Protein AF-A0A1B6HJ86-F1 (afdb_monomer_lite)

Structure (mmCIF, N/CA/C/O backbone):
data_AF-A0A1B6HJ86-F1
#
_entry.id   AF-A0A1B6HJ86-F1
#
loop_
_atom_site.group_PDB
_atom_site.id
_atom_site.type_symbol
_atom_site.label_atom_id
_atom_site.label_alt_id
_atom_site.label_comp_id
_atom_site.label_asym_id
_atom_site.label_entity_id
_atom_site.label_seq_id
_atom_site.pdbx_PDB_ins_code
_atom_site.Cartn_x
_atom_site.Cartn_y
_atom_site.Cartn_z
_atom_site.occupancy
_atom_site.B_iso_or_equiv
_atom_site.auth_seq_id
_atom_site.auth_comp_id
_atom_site.auth_asym_id
_atom_site.auth_atom_id
_at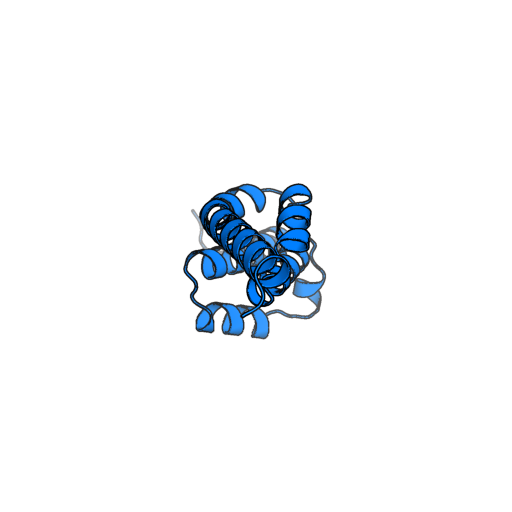om_site.pdbx_PDB_model_num
ATOM 1 N N . TYR A 1 1 ? -11.335 25.180 14.585 1.00 41.69 1 TYR A N 1
ATOM 2 C CA . TYR A 1 1 ? -12.237 24.018 14.462 1.00 41.69 1 TYR A CA 1
ATOM 3 C C . TYR A 1 1 ? -12.266 23.311 15.799 1.00 41.69 1 TYR A C 1
ATOM 5 O O . TYR A 1 1 ? -11.183 23.088 16.331 1.00 41.69 1 TYR A O 1
ATOM 13 N N . PRO A 1 2 ? -13.444 23.067 16.394 1.00 46.25 2 PRO A N 1
ATOM 14 C CA . PR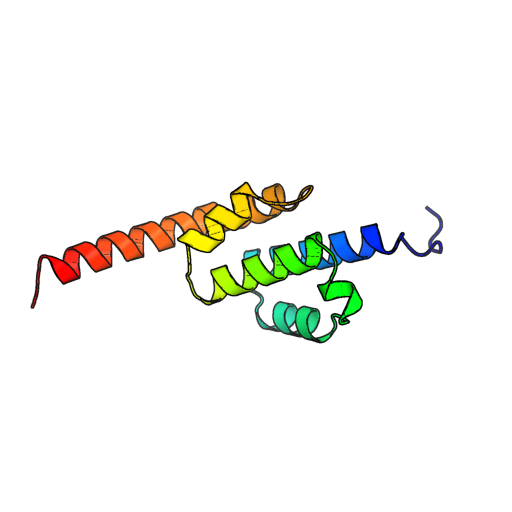O A 1 2 ? -13.514 22.534 17.743 1.00 46.25 2 PRO A CA 1
ATOM 15 C C . PRO A 1 2 ? -12.922 21.124 17.742 1.00 46.25 2 PRO A C 1
ATOM 17 O O . PRO A 1 2 ? -13.336 20.246 16.988 1.00 46.25 2 PRO A O 1
ATOM 20 N N . VAL A 1 3 ? -11.888 20.962 18.556 1.00 51.31 3 VAL A N 1
ATOM 21 C CA . VAL A 1 3 ? -11.242 19.698 18.888 1.00 51.31 3 VAL A CA 1
ATOM 22 C C . VAL A 1 3 ? -12.206 18.981 19.830 1.00 51.31 3 VAL A C 1
ATOM 24 O O . VAL A 1 3 ? -12.365 19.432 20.959 1.00 51.31 3 VAL A O 1
ATOM 27 N N . GLY A 1 4 ? -12.909 17.936 19.378 1.00 54.25 4 GLY A N 1
ATOM 28 C CA . GLY A 1 4 ? -13.733 17.151 20.310 1.00 54.25 4 GLY A CA 1
ATOM 29 C C . GLY A 1 4 ? -14.953 16.387 19.793 1.00 54.25 4 GLY A C 1
ATOM 30 O O . GLY A 1 4 ? -15.669 15.849 20.627 1.00 54.25 4 GLY A O 1
ATOM 31 N N . SER A 1 5 ? -15.222 16.285 18.489 1.00 54.31 5 SER A N 1
ATOM 32 C CA . SER A 1 5 ? -16.145 15.251 17.995 1.00 54.31 5 SER A CA 1
ATOM 33 C C . SER A 1 5 ? -15.335 14.064 17.488 1.00 54.31 5 SER A C 1
ATOM 35 O O . SER A 1 5 ? -14.468 14.218 16.627 1.00 54.31 5 SER A O 1
ATOM 37 N N . GLU A 1 6 ? -15.572 12.879 18.052 1.00 58.66 6 GLU A N 1
ATOM 38 C CA . GLU A 1 6 ? -15.029 11.630 17.523 1.00 58.66 6 GLU A CA 1
ATOM 39 C C . GLU A 1 6 ? -15.310 11.580 16.018 1.00 58.66 6 GLU A C 1
ATOM 41 O O . GLU A 1 6 ? -16.464 11.581 15.585 1.00 58.66 6 GLU A O 1
ATOM 46 N N . LEU A 1 7 ? -14.250 11.604 15.204 1.00 64.38 7 LEU A N 1
ATOM 47 C CA . LEU A 1 7 ? -14.396 11.432 13.765 1.00 64.38 7 LEU A CA 1
ATOM 48 C C . LEU A 1 7 ? -15.169 10.128 13.528 1.00 64.38 7 LEU A C 1
ATOM 50 O O . LEU A 1 7 ? -14.826 9.123 14.163 1.00 64.38 7 LEU A O 1
ATOM 54 N N . PRO A 1 8 ? -16.161 10.111 12.617 1.00 77.56 8 PRO A N 1
ATOM 55 C CA . PRO A 1 8 ? -16.929 8.907 12.334 1.00 77.56 8 PRO A CA 1
ATOM 56 C C . PRO A 1 8 ? -15.990 7.716 12.126 1.00 77.56 8 PRO A C 1
ATOM 58 O O . PRO A 1 8 ? -14.966 7.854 11.452 1.00 77.56 8 PRO A O 1
ATOM 61 N N . LEU A 1 9 ? -16.312 6.548 12.690 1.00 76.06 9 LEU A N 1
ATOM 62 C CA . LEU A 1 9 ? -15.434 5.366 12.642 1.00 76.06 9 LEU A CA 1
ATOM 63 C C . LEU A 1 9 ? -14.976 5.040 11.209 1.00 76.06 9 LEU A C 1
ATOM 65 O O . LEU A 1 9 ? -13.809 4.731 10.977 1.00 76.06 9 LEU A O 1
ATOM 69 N N . VAL A 1 10 ? -15.862 5.234 10.229 1.00 78.12 10 VAL A N 1
ATOM 70 C CA . VAL A 1 10 ? -15.584 5.080 8.791 1.00 78.12 10 VAL A CA 1
ATOM 71 C C . VAL A 1 10 ? -14.461 6.005 8.306 1.00 78.12 10 VAL A C 1
ATOM 73 O O . VAL A 1 10 ? -13.650 5.621 7.467 1.00 78.12 10 VAL A O 1
ATOM 76 N N . VAL A 1 11 ? -14.395 7.233 8.819 1.00 84.75 11 VAL A N 1
ATOM 77 C CA . VAL A 1 11 ? -13.350 8.211 8.491 1.00 84.75 11 VAL A CA 1
ATOM 78 C C . VAL A 1 11 ? -12.036 7.824 9.169 1.00 84.75 11 VAL A C 1
ATOM 80 O O . VAL A 1 11 ? -10.988 7.834 8.526 1.00 84.75 11 VAL A O 1
ATOM 83 N N . ARG A 1 12 ? -12.080 7.400 10.438 1.00 87.12 12 ARG A N 1
ATOM 84 C CA . ARG A 1 12 ? -10.887 6.921 11.160 1.00 87.12 12 ARG A CA 1
ATOM 85 C C . ARG A 1 12 ? -10.229 5.739 10.444 1.00 87.12 12 ARG A C 1
ATOM 87 O O . ARG A 1 12 ? -9.020 5.757 10.236 1.00 87.12 12 ARG A O 1
ATOM 94 N N . ARG A 1 13 ? -11.019 4.756 10.003 1.00 89.31 13 ARG A N 1
ATOM 95 C CA . ARG A 1 13 ? -10.527 3.567 9.285 1.00 89.31 13 ARG A CA 1
ATOM 96 C C . ARG A 1 13 ? -9.916 3.900 7.924 1.00 89.31 13 ARG A C 1
ATOM 98 O O . ARG A 1 13 ? -8.869 3.354 7.583 1.00 89.31 13 ARG A O 1
ATOM 105 N N . GLN A 1 14 ? -10.482 4.866 7.196 1.00 91.19 14 GLN A N 1
ATOM 106 C CA . GLN A 1 14 ? -9.866 5.395 5.971 1.00 91.19 14 GLN A CA 1
ATOM 107 C C . GLN A 1 14 ? -8.481 5.980 6.232 1.00 91.19 14 GLN A C 1
ATOM 109 O O . GLN A 1 14 ? -7.527 5.627 5.544 1.00 91.19 14 GLN A O 1
ATOM 114 N N . PHE A 1 15 ? -8.349 6.835 7.249 1.00 91.38 15 PHE A N 1
ATOM 115 C CA . PHE A 1 15 ? -7.052 7.412 7.594 1.00 91.38 15 PHE A CA 1
ATOM 116 C C . PHE A 1 15 ? -6.046 6.344 8.020 1.00 91.38 15 PHE A C 1
ATOM 118 O O . PHE A 1 15 ? -4.883 6.420 7.630 1.00 91.38 15 PHE A O 1
ATOM 125 N N . THR A 1 16 ? -6.473 5.315 8.752 1.00 92.88 16 THR A N 1
ATOM 126 C CA . THR A 1 16 ? -5.603 4.183 9.094 1.00 92.88 16 THR A CA 1
ATOM 127 C C . THR A 1 16 ? -5.137 3.420 7.851 1.00 92.88 16 THR A C 1
ATOM 129 O O . THR A 1 16 ? -3.945 3.137 7.721 1.00 92.88 16 THR A O 1
ATOM 132 N N . ALA A 1 17 ? -6.031 3.153 6.894 1.00 94.31 17 ALA A N 1
ATOM 133 C CA . ALA A 1 17 ? -5.674 2.540 5.615 1.00 94.31 17 ALA A CA 1
ATOM 134 C C . ALA A 1 17 ? -4.665 3.393 4.827 1.00 94.31 17 ALA A C 1
ATOM 136 O O . ALA A 1 17 ? -3.668 2.882 4.318 1.00 94.31 17 ALA A O 1
ATOM 137 N N . TYR A 1 18 ? -4.868 4.710 4.776 1.00 94.31 18 TYR A N 1
ATOM 138 C CA . TYR A 1 18 ? -3.949 5.627 4.099 1.00 94.31 18 TYR A CA 1
ATOM 139 C C . TYR A 1 18 ? -2.590 5.711 4.795 1.00 94.31 18 TYR A C 1
ATOM 141 O O . TYR A 1 18 ? -1.568 5.752 4.116 1.00 94.31 18 TYR A O 1
ATOM 149 N N . ARG A 1 19 ? -2.545 5.648 6.132 1.00 93.94 19 ARG A N 1
ATOM 150 C CA . ARG A 1 19 ? -1.283 5.558 6.885 1.00 93.94 19 ARG A CA 1
ATOM 151 C C . ARG A 1 19 ? -0.489 4.311 6.505 1.00 93.94 19 ARG A C 1
ATOM 153 O O . ARG A 1 19 ? 0.709 4.415 6.275 1.00 93.94 19 ARG A O 1
ATOM 160 N N . ILE A 1 20 ? -1.145 3.157 6.369 1.00 95.31 20 ILE A N 1
ATOM 161 C CA . ILE A 1 20 ? -0.495 1.921 5.904 1.00 95.31 20 ILE A CA 1
ATOM 162 C C . ILE A 1 20 ? 0.131 2.123 4.516 1.00 95.31 20 ILE A C 1
ATOM 164 O O . ILE A 1 20 ? 1.307 1.817 4.323 1.00 95.31 20 ILE A O 1
ATOM 168 N N . LEU A 1 21 ? -0.622 2.683 3.563 1.00 95.25 21 LEU A N 1
ATOM 169 C CA . LEU A 1 21 ? -0.119 2.958 2.210 1.00 95.25 21 LEU A CA 1
ATOM 170 C C . LEU A 1 21 ? 1.037 3.969 2.210 1.00 95.25 21 LEU A C 1
ATOM 172 O O . LEU A 1 21 ? 2.002 3.808 1.462 1.00 95.25 21 LEU A O 1
ATOM 176 N N . TYR A 1 22 ? 0.973 4.977 3.076 1.00 94.94 22 TYR A N 1
ATOM 177 C CA . TYR A 1 22 ? 2.043 5.952 3.252 1.00 94.94 22 TYR A CA 1
ATOM 178 C C . TYR A 1 22 ? 3.334 5.303 3.770 1.00 94.94 22 TYR A C 1
ATOM 180 O O . TYR A 1 22 ? 4.400 5.538 3.205 1.00 94.94 22 TYR A O 1
ATOM 188 N N . TYR A 1 23 ? 3.252 4.416 4.766 1.00 94.94 23 TYR A N 1
ATOM 189 C CA . TYR A 1 23 ? 4.437 3.708 5.261 1.00 94.94 23 TYR A CA 1
ATOM 190 C C . TYR A 1 23 ? 5.036 2.741 4.226 1.00 94.94 23 TYR A C 1
ATOM 192 O O . TYR A 1 23 ? 6.253 2.559 4.177 1.00 94.94 23 TYR A O 1
ATOM 200 N N . ILE A 1 24 ? 4.220 2.165 3.333 1.00 94.56 24 ILE A N 1
ATOM 201 C CA . ILE A 1 24 ? 4.719 1.414 2.163 1.00 94.56 24 ILE A CA 1
ATOM 202 C C . ILE A 1 24 ? 5.497 2.337 1.213 1.00 94.56 24 ILE A C 1
ATOM 204 O O . ILE A 1 24 ? 6.549 1.967 0.674 1.00 94.56 24 ILE A O 1
ATOM 208 N N . PHE A 1 25 ? 5.001 3.557 0.998 1.00 94.44 25 PHE A N 1
ATOM 209 C CA . PHE A 1 25 ? 5.687 4.545 0.175 1.00 94.44 25 PHE A CA 1
ATOM 210 C C . PHE A 1 25 ? 7.054 4.926 0.762 1.00 94.44 25 PHE A C 1
ATOM 212 O O . PHE A 1 25 ? 8.054 4.817 0.037 1.00 94.44 25 PHE A O 1
ATOM 219 N N . THR A 1 26 ? 7.109 5.280 2.053 1.00 94.38 26 THR A N 1
ATOM 220 C CA . THR A 1 26 ? 8.346 5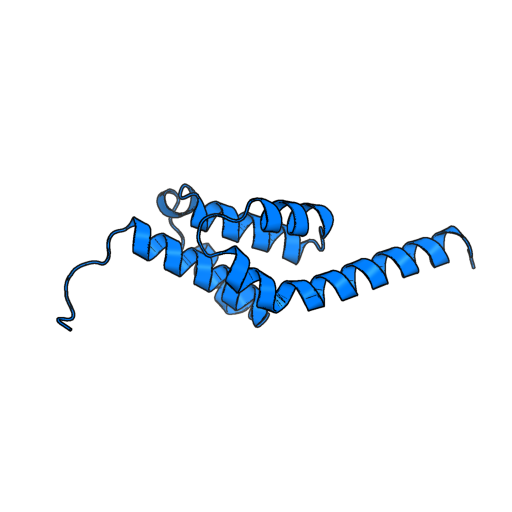.667 2.762 1.00 94.38 26 THR A CA 1
ATOM 221 C C . THR A 1 26 ? 9.276 4.491 3.065 1.00 94.38 26 THR A C 1
ATOM 22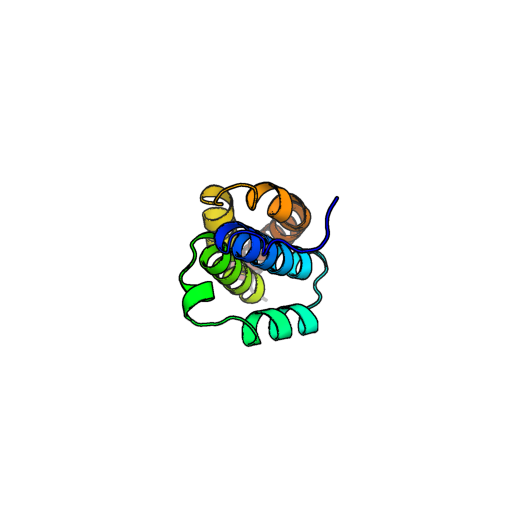3 O O . THR A 1 26 ? 10.459 4.704 3.319 1.00 94.38 26 THR A O 1
ATOM 226 N N . LYS A 1 27 ? 8.779 3.250 2.961 1.00 90.00 27 LYS A N 1
ATOM 227 C CA . LYS A 1 27 ? 9.473 1.996 3.316 1.00 90.00 27 LYS A CA 1
ATOM 228 C C . LYS A 1 27 ? 9.791 1.859 4.808 1.00 90.00 27 LYS A C 1
ATOM 230 O O . LYS A 1 27 ? 10.719 1.141 5.190 1.00 90.00 27 LYS A O 1
ATOM 235 N N . GLU A 1 28 ? 9.000 2.497 5.655 1.00 91.56 28 GLU A N 1
ATOM 236 C CA . GLU A 1 28 ? 9.155 2.446 7.105 1.00 91.56 28 GLU A CA 1
ATOM 237 C C . GLU A 1 28 ? 8.457 1.204 7.678 1.00 91.56 28 GLU A C 1
ATOM 239 O O . GLU A 1 28 ? 7.329 1.232 8.165 1.00 91.56 28 GLU A O 1
ATOM 244 N N . ASN A 1 29 ? 9.129 0.055 7.556 1.00 89.06 29 ASN A N 1
ATOM 245 C CA . ASN A 1 29 ? 8.544 -1.248 7.891 1.00 89.06 29 ASN A CA 1
ATOM 246 C C . ASN A 1 29 ? 8.260 -1.430 9.392 1.00 89.06 29 ASN A C 1
ATOM 248 O O . ASN A 1 29 ? 7.354 -2.186 9.741 1.00 89.06 29 ASN A O 1
ATOM 252 N N . MET A 1 30 ? 9.021 -0.767 10.271 1.00 91.69 30 MET A N 1
ATOM 253 C CA . MET A 1 30 ? 8.804 -0.850 11.720 1.00 91.69 30 MET A CA 1
ATOM 254 C C . MET A 1 30 ? 7.467 -0.212 12.104 1.00 91.69 30 MET A C 1
ATOM 256 O O . MET A 1 30 ? 6.607 -0.901 12.651 1.00 91.69 30 MET A O 1
ATOM 260 N N . ASP A 1 31 ? 7.244 1.046 11.722 1.00 91.38 31 ASP A N 1
ATOM 261 C CA . ASP A 1 31 ? 5.993 1.751 12.018 1.00 91.38 31 ASP A CA 1
ATOM 262 C C . ASP A 1 31 ? 4.789 1.110 11.332 1.00 91.38 31 ASP A C 1
ATOM 264 O O . ASP A 1 31 ? 3.715 1.001 11.926 1.00 91.38 31 ASP A O 1
ATOM 268 N N . LEU A 1 32 ? 4.978 0.601 10.111 1.00 92.69 32 LEU A N 1
ATOM 269 C CA . LEU A 1 32 ? 3.958 -0.170 9.412 1.00 92.69 32 LEU A CA 1
ATOM 270 C C . LEU A 1 32 ? 3.501 -1.387 10.228 1.00 92.69 32 LEU A C 1
ATOM 272 O O . LEU A 1 32 ? 2.299 -1.610 10.383 1.00 92.69 32 LEU A O 1
ATOM 276 N N . ASN A 1 33 ? 4.443 -2.170 10.761 1.00 92.75 33 ASN A N 1
ATOM 277 C CA . ASN A 1 33 ? 4.113 -3.341 11.569 1.00 92.75 33 ASN A CA 1
ATOM 278 C C . ASN A 1 33 ? 3.413 -2.938 12.872 1.00 92.75 33 ASN A C 1
ATOM 280 O O . ASN A 1 33 ? 2.409 -3.556 13.218 1.00 92.75 33 ASN A O 1
ATOM 284 N N . THR A 1 34 ? 3.868 -1.871 13.533 1.00 94.00 34 THR A N 1
ATOM 285 C CA . THR A 1 34 ? 3.230 -1.335 14.746 1.00 94.00 34 THR A CA 1
ATOM 286 C C . THR A 1 34 ? 1.772 -0.948 14.495 1.00 94.00 34 THR A C 1
ATOM 288 O O . THR A 1 34 ? 0.883 -1.316 15.267 1.00 94.00 34 THR A O 1
ATOM 291 N N . VAL A 1 35 ? 1.488 -0.264 13.380 1.00 93.06 35 VAL A N 1
ATOM 292 C CA . VAL A 1 35 ? 0.108 0.071 12.995 1.00 93.06 35 VAL A CA 1
ATOM 293 C C . VAL A 1 35 ? -0.713 -1.189 12.742 1.00 93.06 35 VAL A C 1
ATOM 295 O O . VAL A 1 35 ? -1.841 -1.274 13.215 1.00 93.06 35 VAL A O 1
ATOM 298 N N . MET A 1 36 ? -0.159 -2.192 12.058 1.00 93.25 36 MET A N 1
ATOM 299 C CA . MET A 1 36 ? -0.866 -3.451 11.795 1.00 93.25 36 MET A CA 1
ATOM 300 C C . MET A 1 36 ? -1.182 -4.250 13.067 1.00 93.25 36 MET A C 1
ATOM 302 O O . MET A 1 36 ? -2.237 -4.887 13.139 1.00 93.25 36 MET A O 1
ATOM 306 N N . THR A 1 37 ? -0.294 -4.222 14.064 1.00 92.38 37 THR A N 1
ATOM 307 C CA . THR A 1 37 ? -0.523 -4.876 15.363 1.00 92.38 37 THR A CA 1
ATOM 308 C C . THR A 1 37 ? -1.547 -4.144 16.221 1.00 92.38 37 THR A C 1
ATOM 310 O O . THR A 1 37 ? -2.227 -4.782 17.014 1.00 92.38 37 THR A O 1
ATOM 313 N N . ALA A 1 38 ? -1.685 -2.828 16.044 1.00 91.81 38 ALA A N 1
ATOM 314 C CA . ALA A 1 38 ? -2.661 -2.017 16.767 1.00 91.81 38 ALA A CA 1
ATOM 315 C C . ALA A 1 38 ? -4.090 -2.114 16.192 1.00 91.81 38 ALA A C 1
ATOM 317 O O . ALA A 1 38 ? -5.026 -1.613 16.809 1.00 91.81 38 ALA A O 1
ATOM 318 N N . LEU A 1 39 ? -4.269 -2.727 15.013 1.00 91.94 39 LEU A N 1
ATOM 319 C CA . LEU A 1 39 ? -5.583 -2.915 14.395 1.00 91.94 39 LEU A CA 1
ATOM 320 C C . LEU A 1 39 ? -6.406 -3.971 15.136 1.00 91.94 39 LEU A C 1
ATOM 322 O O . LEU A 1 39 ? -5.952 -5.103 15.311 1.00 91.94 39 LEU A O 1
ATOM 326 N N . THR A 1 40 ? -7.647 -3.620 15.468 1.00 91.69 40 THR A N 1
ATOM 327 C CA . THR A 1 40 ? -8.643 -4.570 15.980 1.00 91.69 40 THR A CA 1
ATOM 328 C C . THR A 1 40 ? -9.215 -5.438 14.854 1.00 91.69 40 THR A C 1
ATOM 330 O O . THR A 1 40 ? -9.116 -5.091 13.674 1.00 91.69 40 THR A O 1
ATOM 333 N N . GLU A 1 41 ? -9.849 -6.563 15.196 1.00 90.19 41 GLU A N 1
ATOM 334 C CA . GLU A 1 41 ? -10.532 -7.416 14.207 1.00 90.19 41 GLU A CA 1
ATOM 335 C C . GLU A 1 41 ? -11.662 -6.674 13.475 1.00 90.19 41 GLU A C 1
ATOM 337 O O . GLU A 1 41 ? -11.847 -6.843 12.271 1.00 90.19 41 GLU A O 1
ATOM 342 N N . GLU A 1 42 ? -12.363 -5.773 14.165 1.00 88.75 42 GLU A N 1
ATOM 343 C CA . GLU A 1 42 ? -13.403 -4.938 13.559 1.00 88.75 42 GLU A CA 1
ATOM 344 C C . GLU A 1 42 ? -12.837 -3.964 12.522 1.00 88.75 42 GLU A C 1
ATOM 346 O O . GLU A 1 42 ? -13.457 -3.726 11.485 1.00 88.75 42 GLU A O 1
ATOM 351 N N . ASP A 1 43 ? -11.649 -3.409 12.776 1.00 89.38 43 ASP A N 1
ATOM 352 C CA . ASP A 1 43 ? -10.983 -2.528 11.819 1.00 89.38 43 ASP A CA 1
ATOM 353 C C . ASP A 1 43 ? -10.504 -3.299 10.592 1.00 89.38 43 ASP A C 1
ATOM 355 O O . ASP A 1 43 ? -10.591 -2.787 9.479 1.00 89.38 43 ASP A O 1
ATOM 359 N N . ARG A 1 44 ? -10.044 -4.543 10.772 1.00 89.88 44 ARG A N 1
ATOM 360 C CA . ARG A 1 44 ? -9.628 -5.427 9.670 1.00 89.88 44 ARG A CA 1
ATOM 361 C C . ARG A 1 44 ? -10.787 -5.813 8.751 1.00 89.88 44 ARG A C 1
ATOM 363 O O . ARG A 1 44 ? -10.545 -6.098 7.579 1.00 89.88 44 ARG A O 1
ATOM 370 N N . GLY A 1 45 ? -12.017 -5.796 9.262 1.00 89.12 45 GLY A N 1
ATOM 371 C CA . GLY A 1 45 ? -13.232 -6.040 8.484 1.00 89.12 45 GLY A CA 1
ATOM 372 C C . GLY A 1 45 ? -13.637 -4.888 7.557 1.00 89.12 45 GLY A C 1
ATOM 373 O O . GLY A 1 45 ? -14.433 -5.102 6.645 1.00 89.12 45 GLY A O 1
ATOM 374 N N . ASP A 1 46 ? -13.103 -3.677 7.748 1.00 91.69 46 ASP A N 1
ATOM 375 C CA . ASP A 1 46 ? -13.411 -2.539 6.878 1.00 91.69 46 ASP A CA 1
ATOM 376 C C . ASP A 1 46 ? -12.732 -2.665 5.513 1.00 91.69 46 ASP A C 1
ATOM 378 O O . ASP A 1 46 ? -11.556 -3.016 5.403 1.00 91.69 46 ASP A O 1
ATOM 382 N N . GLU A 1 47 ? -13.470 -2.319 4.460 1.00 91.69 47 GLU A N 1
ATOM 383 C CA . GLU A 1 47 ? -13.022 -2.441 3.073 1.00 91.69 47 GLU A CA 1
ATOM 384 C C . GLU A 1 47 ? -11.699 -1.703 2.810 1.00 91.69 47 GLU A C 1
ATOM 386 O O . GLU A 1 47 ? -10.809 -2.243 2.152 1.00 91.69 47 GLU A O 1
ATOM 391 N N . CYS A 1 48 ? -11.521 -0.491 3.353 1.00 91.62 48 CYS A N 1
ATOM 392 C CA . CYS A 1 48 ? -10.313 0.301 3.112 1.00 91.62 48 CYS A CA 1
ATOM 393 C C . CYS A 1 48 ? -9.098 -0.286 3.832 1.00 91.62 48 CYS A C 1
ATOM 395 O O . CYS A 1 48 ? -8.009 -0.356 3.259 1.00 91.62 48 CYS A O 1
ATOM 397 N N . VAL A 1 49 ? -9.279 -0.718 5.082 1.00 93.69 49 VAL A N 1
ATOM 398 C CA . VAL A 1 49 ? -8.202 -1.314 5.884 1.00 93.69 49 VAL A CA 1
ATOM 399 C C . VAL A 1 49 ? -7.811 -2.670 5.305 1.00 93.69 49 VAL A C 1
ATOM 401 O O . VAL A 1 49 ? -6.630 -2.903 5.053 1.00 93.69 49 VAL A O 1
ATOM 404 N N . SER A 1 50 ? -8.789 -3.527 5.007 1.00 94.75 50 SER A N 1
ATOM 405 C CA . SER A 1 50 ? -8.575 -4.823 4.356 1.00 94.75 50 SER A CA 1
ATOM 406 C C . SER A 1 50 ? -7.831 -4.667 3.029 1.00 94.75 50 SER A C 1
ATOM 408 O O . SER A 1 50 ? -6.842 -5.357 2.770 1.00 94.75 50 SER A O 1
ATOM 410 N N . HIS A 1 51 ? -8.229 -3.692 2.207 1.00 95.31 51 HIS A N 1
ATOM 411 C CA . HIS A 1 51 ? -7.523 -3.369 0.974 1.00 95.31 51 HIS A CA 1
ATOM 412 C C . HIS A 1 51 ? -6.052 -2.996 1.220 1.00 95.31 51 HIS A C 1
ATOM 414 O O . HIS A 1 51 ? -5.158 -3.567 0.592 1.00 95.31 51 HIS A O 1
ATOM 420 N N . ALA A 1 52 ? -5.777 -2.086 2.159 1.00 95.62 52 ALA A N 1
ATOM 421 C CA . ALA A 1 52 ? -4.414 -1.663 2.477 1.00 95.62 52 ALA A CA 1
ATOM 422 C C . ALA A 1 52 ? -3.544 -2.822 3.004 1.00 95.62 52 ALA A C 1
ATOM 424 O O . ALA A 1 52 ? -2.368 -2.926 2.648 1.00 95.62 52 ALA A O 1
ATOM 425 N N . LEU A 1 53 ? -4.120 -3.739 3.788 1.00 96.12 53 LEU A N 1
ATOM 426 C CA . LEU A 1 53 ? -3.442 -4.951 4.257 1.00 96.12 53 LEU A CA 1
ATOM 427 C C . LEU A 1 53 ? -3.107 -5.905 3.103 1.00 96.12 53 LEU A C 1
ATOM 429 O O . LEU A 1 53 ? -1.987 -6.422 3.025 1.00 96.12 53 LEU A O 1
ATOM 433 N N . HIS A 1 54 ? -4.032 -6.095 2.159 1.00 96.25 54 HIS A N 1
ATOM 434 C CA . HIS A 1 54 ? -3.765 -6.869 0.949 1.00 96.25 54 HIS A CA 1
ATOM 435 C C . HIS A 1 54 ? -2.656 -6.236 0.104 1.00 96.25 54 HIS A C 1
ATOM 437 O O . HIS A 1 54 ? -1.755 -6.952 -0.341 1.00 96.25 54 HIS A O 1
ATOM 443 N N . VAL A 1 55 ? -2.665 -4.910 -0.063 1.00 96.19 55 VAL A N 1
ATOM 444 C CA . VAL A 1 55 ? -1.606 -4.172 -0.769 1.00 96.19 55 VAL A CA 1
ATOM 445 C C . VAL A 1 55 ? -0.260 -4.371 -0.077 1.00 96.19 55 VAL A C 1
ATOM 447 O O . VAL A 1 55 ? 0.709 -4.745 -0.738 1.00 96.19 55 VAL A O 1
ATOM 450 N N . ARG A 1 56 ? -0.207 -4.222 1.252 1.00 95.25 56 ARG A N 1
ATOM 451 C CA . ARG A 1 56 ? 0.993 -4.480 2.059 1.00 95.25 56 ARG A CA 1
ATOM 452 C C . ARG A 1 56 ? 1.528 -5.889 1.835 1.00 95.25 56 ARG A C 1
ATOM 454 O O . ARG A 1 56 ? 2.727 -6.059 1.638 1.00 95.25 56 ARG A O 1
ATOM 461 N N . SER A 1 57 ? 0.658 -6.901 1.870 1.00 96.12 57 SER A N 1
ATOM 462 C CA . SER A 1 57 ? 1.057 -8.301 1.677 1.00 96.12 57 SER A CA 1
ATOM 463 C C . SER A 1 57 ? 1.625 -8.557 0.276 1.00 96.12 57 SER A C 1
ATOM 465 O O . SER A 1 57 ? 2.692 -9.155 0.147 1.00 96.12 57 SER A O 1
ATOM 467 N N . ALA A 1 58 ? 0.967 -8.045 -0.769 1.00 96.12 58 ALA A N 1
ATOM 468 C CA . ALA A 1 58 ? 1.416 -8.195 -2.149 1.00 96.12 58 ALA A CA 1
ATOM 469 C C . ALA A 1 58 ? 2.749 -7.476 -2.389 1.00 96.12 58 ALA A C 1
ATOM 471 O O . ALA A 1 58 ? 3.630 -8.026 -3.048 1.00 96.12 58 ALA A O 1
ATOM 472 N N . TRP A 1 59 ? 2.909 -6.280 -1.818 1.00 95.50 59 TRP A N 1
ATOM 473 C CA . TRP A 1 59 ? 4.143 -5.506 -1.887 1.00 95.50 59 TRP A CA 1
ATOM 474 C C . TRP A 1 59 ? 5.310 -6.213 -1.184 1.00 95.50 59 TRP A C 1
ATOM 476 O O . TRP A 1 59 ? 6.359 -6.403 -1.794 1.00 95.50 59 TRP A O 1
ATOM 486 N N . ALA A 1 60 ? 5.116 -6.678 0.055 1.00 94.06 60 ALA A N 1
ATOM 487 C CA . ALA A 1 60 ? 6.157 -7.363 0.826 1.00 94.06 60 ALA A CA 1
ATOM 488 C C . ALA A 1 60 ? 6.630 -8.674 0.169 1.00 94.06 60 ALA A C 1
ATOM 490 O O . ALA A 1 60 ? 7.809 -9.010 0.244 1.00 94.06 60 ALA A O 1
ATOM 491 N N . LEU A 1 61 ? 5.726 -9.400 -0.498 1.00 93.94 61 LEU A N 1
ATOM 492 C CA . LEU A 1 61 ? 6.046 -10.633 -1.226 1.00 93.94 61 LEU A CA 1
ATOM 493 C C . LEU A 1 61 ? 6.607 -10.386 -2.637 1.00 93.94 61 LEU A C 1
ATOM 495 O O . LEU A 1 61 ? 6.927 -11.344 -3.337 1.00 93.94 61 LEU A O 1
ATOM 499 N N . GLY A 1 62 ? 6.672 -9.134 -3.102 1.00 92.81 62 GLY A N 1
ATOM 500 C CA . GLY A 1 62 ? 7.040 -8.821 -4.487 1.00 92.81 62 GLY A CA 1
ATOM 501 C C . GLY A 1 62 ? 6.048 -9.369 -5.524 1.00 92.81 62 GLY A C 1
ATOM 502 O O . GLY A 1 62 ? 6.403 -9.554 -6.687 1.00 92.81 62 GLY A O 1
ATOM 503 N N . ASN A 1 63 ? 4.798 -9.640 -5.133 1.00 95.19 63 ASN A N 1
ATOM 504 C CA . ASN A 1 63 ? 3.757 -10.121 -6.039 1.00 95.19 63 ASN A CA 1
ATOM 505 C C . ASN A 1 63 ? 3.169 -8.948 -6.835 1.00 95.19 63 ASN A C 1
ATOM 507 O O . ASN A 1 63 ? 2.086 -8.433 -6.540 1.00 95.19 63 ASN A O 1
ATOM 511 N N . TYR A 1 64 ? 3.906 -8.525 -7.862 1.00 93.56 64 TYR A N 1
ATOM 512 C CA . TYR A 1 64 ? 3.553 -7.368 -8.681 1.00 93.56 64 TYR A CA 1
ATOM 513 C C . TYR A 1 64 ? 2.210 -7.533 -9.401 1.00 93.56 64 TYR A C 1
ATOM 515 O O . TYR A 1 64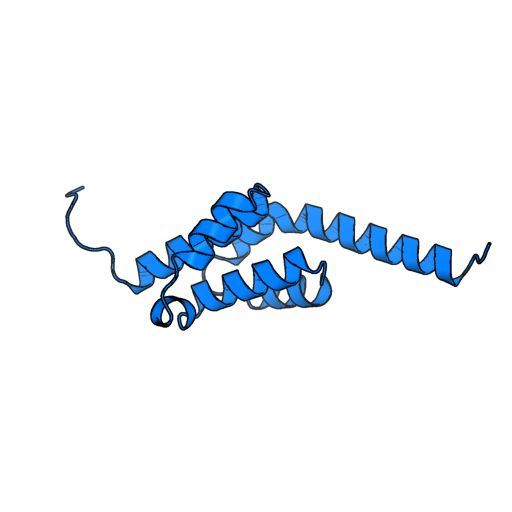 ? 1.450 -6.573 -9.490 1.00 93.56 64 TYR A O 1
ATOM 523 N N . HIS A 1 65 ? 1.869 -8.743 -9.856 1.00 93.50 65 HIS A N 1
ATOM 524 C CA . HIS A 1 65 ? 0.579 -9.007 -10.499 1.00 93.50 65 HIS A CA 1
ATOM 525 C C . HIS A 1 65 ? -0.589 -8.686 -9.557 1.00 93.50 65 HIS A C 1
ATOM 527 O O . HIS A 1 65 ? -1.467 -7.892 -9.897 1.00 93.50 65 HIS A O 1
ATOM 533 N N . ARG A 1 66 ? -0.563 -9.236 -8.334 1.00 95.56 66 ARG A N 1
ATOM 534 C CA . ARG A 1 66 ? -1.598 -8.962 -7.330 1.00 95.56 66 ARG A CA 1
ATOM 535 C C . ARG A 1 66 ? -1.606 -7.492 -6.912 1.00 95.56 66 ARG A C 1
ATOM 537 O O . ARG A 1 66 ? -2.683 -6.932 -6.743 1.00 95.56 66 ARG A O 1
ATOM 544 N N . LEU A 1 67 ? -0.439 -6.858 -6.798 1.00 94.94 67 LEU A N 1
ATOM 545 C CA . LEU A 1 67 ? -0.330 -5.436 -6.468 1.00 94.94 67 LEU A CA 1
ATOM 546 C C . LEU A 1 67 ? -1.040 -4.544 -7.502 1.00 94.94 67 LEU A C 1
ATOM 548 O O . LEU A 1 67 ? -1.797 -3.653 -7.123 1.00 94.94 67 LEU A O 1
ATOM 552 N N . PHE A 1 68 ? -0.842 -4.794 -8.801 1.00 94.44 68 PHE A N 1
ATOM 553 C CA . PHE A 1 68 ? -1.499 -4.012 -9.855 1.00 94.44 68 PHE A CA 1
ATOM 554 C C . PHE A 1 68 ? -2.995 -4.317 -9.985 1.00 94.44 68 PHE A C 1
ATOM 556 O O . PHE A 1 68 ? -3.763 -3.418 -10.325 1.00 94.44 68 PHE A O 1
ATOM 563 N N . LEU A 1 69 ? -3.432 -5.545 -9.687 1.00 95.50 69 LEU A N 1
ATOM 564 C CA . LEU A 1 69 ? -4.861 -5.856 -9.587 1.00 95.50 69 LEU A CA 1
ATOM 565 C C . LEU A 1 69 ? -5.522 -5.088 -8.441 1.00 95.50 69 LEU A C 1
ATOM 567 O O . LEU A 1 69 ? -6.577 -4.493 -8.642 1.00 95.50 69 LEU A O 1
ATOM 571 N N . LEU A 1 70 ? -4.876 -5.049 -7.273 1.00 95.44 70 LEU A N 1
ATOM 572 C CA . LEU A 1 70 ? -5.353 -4.268 -6.134 1.00 95.44 70 LEU A CA 1
ATOM 573 C C . LEU A 1 70 ? -5.422 -2.781 -6.490 1.00 95.44 70 LEU A C 1
ATOM 575 O O . LEU A 1 70 ? -6.459 -2.171 -6.288 1.00 95.44 70 LEU A O 1
ATOM 579 N N . TYR A 1 71 ? -4.400 -2.221 -7.136 1.00 94.50 71 TYR A N 1
ATOM 580 C CA . TYR A 1 71 ? -4.447 -0.829 -7.596 1.00 94.50 71 TYR A CA 1
ATOM 581 C C . TY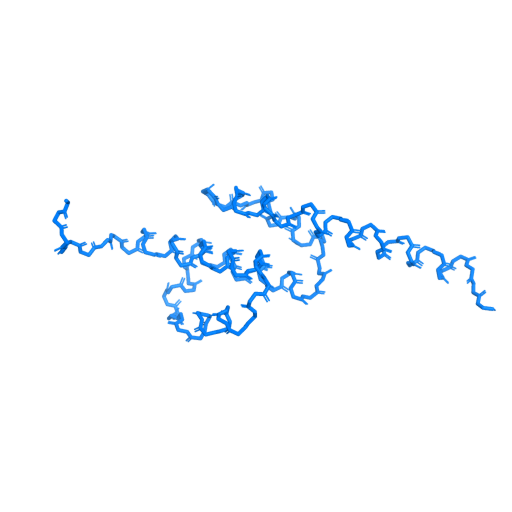R A 1 71 ? -5.662 -0.508 -8.488 1.00 94.50 71 TYR A C 1
ATOM 583 O O . TYR A 1 71 ? -6.266 0.552 -8.353 1.00 94.50 71 TYR A O 1
ATOM 591 N N . ARG A 1 72 ? -6.058 -1.420 -9.386 1.00 92.75 72 ARG A N 1
ATOM 592 C CA . ARG A 1 72 ? -7.236 -1.220 -10.252 1.00 92.75 72 ARG A CA 1
ATOM 593 C C . ARG A 1 72 ? -8.561 -1.301 -9.495 1.00 92.75 72 ARG A C 1
ATOM 595 O O . ARG A 1 72 ? -9.530 -0.686 -9.921 1.00 92.75 72 ARG A O 1
ATOM 602 N N . ALA A 1 73 ? -8.598 -2.071 -8.414 1.00 92.19 73 ALA A N 1
ATOM 603 C CA . ALA A 1 73 ? -9.758 -2.250 -7.545 1.00 92.19 73 ALA A CA 1
ATOM 604 C C . ALA A 1 73 ? -9.659 -1.391 -6.268 1.00 92.19 73 ALA A C 1
ATOM 606 O O . ALA A 1 73 ? -10.219 -1.748 -5.234 1.00 92.19 73 ALA A O 1
ATOM 607 N N . ALA A 1 74 ? -8.893 -0.299 -6.316 1.00 88.69 74 ALA A N 1
ATOM 608 C CA . ALA A 1 74 ? -8.621 0.559 -5.174 1.00 88.69 74 ALA A CA 1
ATOM 609 C C . ALA A 1 74 ? -9.897 1.300 -4.719 1.00 88.69 74 ALA A C 1
ATOM 611 O O . ALA A 1 74 ? -10.472 2.058 -5.505 1.00 88.69 74 ALA A O 1
ATOM 612 N N . PRO A 1 75 ? -10.350 1.128 -3.462 1.00 85.81 75 PRO A N 1
ATOM 613 C CA . PRO A 1 75 ? -11.514 1.836 -2.949 1.00 85.81 75 PRO A CA 1
ATOM 614 C C . PRO A 1 75 ? -11.180 3.301 -2.637 1.00 85.81 75 PRO A C 1
ATOM 616 O O . PRO A 1 75 ? -10.117 3.623 -2.091 1.00 85.81 75 PRO A O 1
ATOM 619 N N . ARG A 1 76 ? -12.130 4.205 -2.901 1.00 84.06 76 ARG A N 1
ATOM 620 C CA . ARG A 1 76 ? -12.049 5.636 -2.543 1.00 84.06 76 ARG A CA 1
ATOM 621 C C . ARG A 1 76 ? -10.788 6.307 -3.117 1.00 84.06 76 ARG A C 1
ATOM 623 O O . ARG A 1 76 ? -10.556 6.247 -4.317 1.00 84.06 76 ARG A O 1
ATOM 630 N N . MET A 1 77 ? -9.988 6.966 -2.274 1.00 84.81 77 MET A N 1
ATOM 631 C CA . MET A 1 77 ? -8.789 7.713 -2.679 1.00 84.81 77 MET A CA 1
ATOM 632 C C . MET A 1 77 ? -7.490 6.912 -2.517 1.00 84.81 77 MET A C 1
ATOM 634 O O . MET A 1 77 ? -6.404 7.473 -2.647 1.00 84.81 77 MET A O 1
ATOM 638 N N . SER A 1 78 ? -7.570 5.609 -2.223 1.00 88.75 78 SER A N 1
ATOM 639 C CA . SER A 1 78 ? -6.375 4.775 -2.026 1.00 88.75 78 SER A CA 1
ATOM 640 C C . SER A 1 78 ? -5.484 4.706 -3.275 1.00 88.75 78 SER A C 1
ATOM 642 O O . SER A 1 78 ? -4.261 4.660 -3.140 1.00 88.75 78 SER A O 1
ATOM 644 N N . SER A 1 79 ? -6.066 4.811 -4.475 1.00 91.94 79 SER A N 1
ATOM 645 C CA . SER A 1 79 ? -5.344 4.887 -5.754 1.00 91.94 79 SER A CA 1
ATOM 646 C C . SER A 1 79 ? -4.329 6.034 -5.797 1.00 91.94 79 SER A C 1
ATOM 648 O O . SER A 1 79 ? -3.177 5.804 -6.161 1.00 91.94 79 SER A O 1
ATOM 650 N N . TYR A 1 80 ? -4.706 7.229 -5.329 1.00 92.00 80 TYR A N 1
ATOM 651 C CA . TYR A 1 80 ? -3.827 8.405 -5.311 1.00 92.00 80 TYR A CA 1
ATOM 652 C C . TYR A 1 80 ? -2.592 8.216 -4.422 1.00 92.00 80 TYR A C 1
ATOM 654 O O . TYR A 1 80 ? -1.505 8.660 -4.781 1.00 92.00 80 TYR A O 1
ATOM 662 N N . LEU A 1 81 ? -2.728 7.540 -3.273 1.00 92.62 81 LEU A N 1
ATOM 663 C CA . LEU A 1 81 ? -1.567 7.207 -2.437 1.00 92.62 81 LEU A CA 1
ATOM 664 C C . LEU A 1 81 ? -0.698 6.126 -3.084 1.00 92.62 81 LEU A C 1
ATOM 666 O O . LEU A 1 81 ? 0.528 6.163 -2.972 1.00 92.62 81 LEU A O 1
ATOM 670 N N . MET A 1 82 ? -1.318 5.155 -3.761 1.00 93.81 82 MET A N 1
ATOM 671 C CA . MET A 1 82 ? -0.574 4.105 -4.454 1.00 93.81 82 MET A CA 1
ATOM 672 C C . MET A 1 82 ? 0.267 4.654 -5.610 1.00 93.81 82 MET A C 1
ATOM 674 O O . MET A 1 82 ? 1.386 4.181 -5.826 1.00 93.81 82 MET A O 1
ATOM 678 N N . ASP A 1 83 ? -0.206 5.693 -6.299 1.00 94.75 83 ASP A N 1
ATOM 679 C CA . ASP A 1 83 ? 0.531 6.350 -7.384 1.00 94.75 83 ASP A CA 1
ATOM 680 C C . ASP A 1 83 ? 1.915 6.862 -6.955 1.00 94.75 83 ASP A C 1
ATOM 682 O O . ASP A 1 83 ? 2.833 6.909 -7.776 1.00 94.75 83 ASP A O 1
ATOM 686 N N . TRP A 1 84 ? 2.122 7.166 -5.670 1.00 93.38 84 TRP A N 1
ATOM 687 C CA . TRP A 1 84 ? 3.421 7.619 -5.164 1.00 93.38 84 TRP A CA 1
ATOM 688 C C . TRP A 1 84 ? 4.504 6.537 -5.198 1.00 93.38 84 TRP A C 1
ATOM 690 O O . TRP A 1 84 ? 5.676 6.845 -5.419 1.00 93.38 84 TRP A O 1
ATOM 700 N N . PHE A 1 85 ? 4.149 5.264 -4.996 1.00 94.06 85 PHE A N 1
ATOM 701 C CA . PHE A 1 85 ? 5.125 4.168 -4.983 1.00 94.06 85 PHE A CA 1
ATOM 702 C C . PHE A 1 85 ? 5.047 3.244 -6.199 1.00 94.06 85 PHE A C 1
ATOM 704 O O . PHE A 1 85 ? 6.028 2.569 -6.513 1.00 94.06 85 PHE A O 1
ATOM 711 N N . LEU A 1 86 ? 3.935 3.220 -6.932 1.00 94.06 86 LEU A N 1
ATOM 712 C CA . LEU A 1 86 ? 3.765 2.325 -8.078 1.00 94.06 86 LEU A CA 1
ATOM 713 C C . LEU A 1 86 ? 4.804 2.486 -9.200 1.00 94.06 86 LEU A C 1
ATOM 715 O O . LEU A 1 86 ? 5.224 1.455 -9.730 1.00 94.06 86 LEU A O 1
ATOM 719 N N . PRO A 1 87 ? 5.283 3.692 -9.571 1.00 95.19 87 PRO A N 1
ATOM 720 C CA . PRO A 1 87 ? 6.338 3.830 -10.578 1.00 95.19 87 PRO A CA 1
ATOM 721 C C . PRO A 1 87 ? 7.615 3.062 -10.206 1.00 95.19 87 PRO A C 1
ATOM 723 O O . PRO A 1 87 ? 8.239 2.418 -11.053 1.00 95.19 87 PRO A O 1
ATOM 726 N N . ARG A 1 88 ? 7.969 3.067 -8.915 1.00 94.69 88 ARG A N 1
ATOM 727 C CA . ARG A 1 88 ? 9.100 2.308 -8.371 1.00 94.69 88 ARG A CA 1
ATOM 728 C C . ARG A 1 88 ? 8.859 0.806 -8.493 1.00 94.69 88 ARG A C 1
ATOM 730 O O . ARG A 1 88 ? 9.731 0.095 -8.989 1.00 94.69 88 ARG A O 1
ATOM 737 N N . GLU A 1 89 ? 7.682 0.334 -8.094 1.00 94.69 89 GLU A N 1
ATOM 738 C CA . GLU A 1 89 ? 7.343 -1.093 -8.155 1.00 94.69 89 GLU A CA 1
ATOM 739 C C . GLU A 1 89 ? 7.258 -1.606 -9.603 1.00 94.69 89 GLU A C 1
ATOM 741 O O . GLU A 1 89 ? 7.738 -2.700 -9.891 1.00 94.69 89 GLU A O 1
ATOM 746 N N . ARG A 1 90 ? 6.773 -0.794 -10.556 1.00 95.25 90 ARG A N 1
ATOM 747 C CA . ARG A 1 90 ? 6.803 -1.111 -12.000 1.00 95.25 90 ARG A CA 1
ATOM 748 C C . ARG A 1 90 ? 8.224 -1.329 -12.513 1.00 95.25 90 ARG A C 1
ATOM 750 O O . ARG A 1 90 ? 8.478 -2.299 -13.225 1.00 95.25 90 ARG A O 1
ATOM 757 N N . LYS A 1 91 ? 9.167 -0.461 -12.130 1.00 95.69 91 LYS A N 1
ATOM 758 C CA . LYS A 1 91 ? 10.578 -0.605 -12.518 1.00 95.69 91 LYS A CA 1
ATOM 759 C C . LYS A 1 91 ? 11.192 -1.885 -11.946 1.00 95.69 91 LYS A C 1
ATOM 761 O O . LYS A 1 91 ? 11.945 -2.563 -12.644 1.00 95.69 91 LYS A O 1
ATOM 766 N N . LEU A 1 92 ? 10.868 -2.224 -10.695 1.00 94.38 92 LEU A N 1
ATOM 767 C CA . LEU A 1 92 ? 11.328 -3.463 -10.063 1.00 94.38 92 LEU A CA 1
ATOM 768 C C . LEU A 1 92 ? 10.741 -4.701 -10.749 1.00 94.38 92 LEU A C 1
ATOM 770 O O . LEU A 1 92 ? 11.496 -5.617 -11.070 1.00 94.38 92 LEU A O 1
ATOM 774 N N . ALA A 1 93 ? 9.445 -4.690 -11.062 1.00 94.44 93 ALA A N 1
ATOM 775 C CA . ALA A 1 93 ? 8.780 -5.767 -11.789 1.00 94.44 93 ALA A CA 1
ATOM 776 C C . ALA A 1 93 ? 9.439 -6.032 -13.150 1.00 94.44 93 ALA A C 1
ATOM 778 O O . ALA A 1 93 ? 9.797 -7.170 -13.451 1.00 94.44 93 ALA A O 1
ATOM 779 N N . LEU A 1 94 ? 9.678 -4.980 -13.943 1.00 94.88 94 LEU A N 1
ATOM 780 C CA . LEU A 1 94 ? 10.327 -5.114 -15.249 1.00 94.88 94 LEU A CA 1
ATOM 781 C C . LEU A 1 94 ? 11.749 -5.671 -15.120 1.00 94.88 94 LEU A C 1
ATOM 783 O O . LEU A 1 94 ? 12.130 -6.571 -15.865 1.00 94.88 94 LEU A O 1
ATOM 787 N N . LYS A 1 95 ? 12.522 -5.188 -14.137 1.00 94.06 95 LYS A N 1
ATOM 788 C CA . LYS A 1 95 ? 13.867 -5.710 -13.859 1.00 94.06 95 LYS A CA 1
ATOM 789 C C . LYS A 1 95 ? 13.829 -7.205 -13.528 1.00 94.06 95 LYS A C 1
ATOM 791 O O . LYS A 1 95 ? 14.695 -7.942 -13.993 1.00 94.06 95 LYS A O 1
ATOM 796 N N . SER A 1 96 ? 12.848 -7.647 -12.745 1.00 92.00 96 SER A N 1
ATOM 797 C CA . SER A 1 96 ? 12.669 -9.059 -12.398 1.00 92.00 96 SER A CA 1
ATOM 798 C C . SER A 1 96 ? 12.297 -9.912 -13.614 1.00 92.00 96 SER A C 1
ATOM 800 O O . SER A 1 96 ? 12.888 -10.971 -13.797 1.00 92.00 96 SER A O 1
ATOM 802 N N . ILE A 1 97 ? 11.403 -9.432 -14.487 1.00 91.94 97 ILE A N 1
ATOM 803 C CA . ILE A 1 97 ? 11.023 -10.130 -15.730 1.00 91.94 97 ILE A CA 1
ATOM 804 C C . ILE A 1 97 ? 12.231 -10.286 -16.659 1.00 91.94 97 ILE A C 1
ATOM 806 O O . ILE A 1 97 ? 12.514 -11.389 -17.118 1.00 91.94 97 ILE A O 1
ATOM 810 N N . VAL A 1 98 ? 12.979 -9.204 -16.899 1.00 93.56 98 VAL A N 1
ATOM 811 C CA . VAL A 1 98 ? 14.166 -9.237 -17.770 1.00 93.56 98 VAL A CA 1
ATOM 812 C C . VAL A 1 98 ? 15.218 -10.201 -17.223 1.00 93.56 98 VAL A C 1
ATOM 814 O O . VAL A 1 98 ? 15.765 -11.001 -17.975 1.00 93.56 98 VAL A O 1
ATOM 817 N N . LYS A 1 99 ? 15.472 -10.179 -15.908 1.00 91.50 99 LYS A N 1
ATOM 818 C CA . LYS A 1 99 ? 16.394 -11.127 -15.268 1.00 91.50 99 LYS A CA 1
ATOM 819 C C . LYS A 1 99 ? 15.951 -12.579 -15.434 1.00 91.50 99 LYS A C 1
ATOM 821 O O . LYS A 1 99 ? 16.786 -13.419 -15.746 1.00 91.50 99 LYS A O 1
ATOM 826 N N . ALA A 1 100 ? 14.666 -12.868 -15.227 1.00 90.50 100 ALA A N 1
ATOM 827 C CA . ALA A 1 100 ? 14.124 -14.214 -15.386 1.00 90.50 100 ALA A CA 1
ATOM 828 C C . ALA A 1 100 ? 14.243 -14.701 -16.837 1.00 90.50 100 ALA A C 1
ATOM 830 O O . ALA A 1 100 ? 14.614 -15.848 -17.065 1.00 90.50 100 ALA A O 1
ATOM 831 N N . TYR A 1 101 ? 13.999 -13.817 -17.811 1.00 90.81 101 TYR A N 1
ATOM 832 C CA . TYR A 1 101 ? 14.177 -14.129 -19.226 1.00 90.81 101 TYR A CA 1
ATOM 833 C C . TYR A 1 101 ? 15.641 -14.452 -19.552 1.00 90.81 101 TYR A C 1
ATOM 835 O O . TYR A 1 101 ? 15.923 -15.514 -20.094 1.00 90.81 101 TYR A O 1
ATOM 843 N N . VAL A 1 102 ? 16.590 -13.592 -19.164 1.00 88.69 102 VAL A N 1
ATOM 844 C CA . VAL A 1 102 ? 18.024 -13.839 -19.410 1.00 88.69 102 VAL A CA 1
ATOM 845 C C . VAL A 1 102 ? 18.483 -15.147 -18.766 1.00 88.69 102 VAL A C 1
ATOM 847 O O . VAL A 1 102 ? 19.151 -15.934 -19.422 1.00 88.69 102 VAL A O 1
ATOM 850 N N . LEU A 1 103 ? 18.077 -15.418 -17.522 1.00 85.75 103 LEU A N 1
ATOM 851 C CA . LEU A 1 103 ? 18.438 -16.654 -16.825 1.00 85.75 103 LEU A CA 1
ATOM 852 C C . LEU A 1 103 ? 17.861 -17.905 -17.505 1.00 85.75 103 LEU A C 1
ATOM 854 O O . LEU A 1 103 ? 18.515 -18.940 -17.546 1.00 85.75 103 LEU A O 1
ATOM 858 N N . CYS A 1 104 ? 16.635 -17.821 -18.025 1.00 81.75 104 CYS A N 1
ATOM 859 C CA . CYS A 1 104 ? 15.988 -18.951 -18.683 1.00 81.75 104 CYS A CA 1
ATOM 860 C C . CYS A 1 104 ? 16.565 -19.234 -20.079 1.00 81.75 104 CYS A C 1
ATOM 862 O O . CYS A 1 104 ? 16.606 -20.389 -20.493 1.00 81.75 104 CYS A O 1
ATOM 864 N N . PHE A 1 105 ? 16.978 -18.195 -20.811 1.00 76.56 105 PHE A N 1
ATOM 865 C CA . PHE A 1 105 ? 17.447 -18.316 -22.196 1.00 76.56 105 PHE A CA 1
ATOM 866 C C . PHE A 1 105 ? 18.972 -18.369 -22.340 1.00 76.56 105 PHE A C 1
ATOM 868 O O . PHE A 1 105 ? 19.464 -18.730 -23.406 1.00 76.56 105 PHE A O 1
ATOM 875 N N . MET A 1 106 ? 19.719 -18.028 -21.291 1.00 69.00 106 MET A N 1
ATOM 876 C CA . MET A 1 106 ? 21.179 -18.052 -21.279 1.00 69.00 106 MET A CA 1
ATOM 877 C C . MET A 1 106 ? 21.657 -18.756 -19.997 1.00 69.00 106 MET A C 1
ATOM 879 O O . MET A 1 106 ? 22.031 -18.088 -19.029 1.00 69.00 106 MET A O 1
ATOM 883 N N . PRO A 1 107 ? 21.569 -20.102 -19.943 1.00 66.25 107 PRO A N 1
ATOM 884 C CA . PRO A 1 107 ? 22.149 -20.858 -18.838 1.00 66.25 107 PRO A CA 1
ATOM 885 C C . PRO A 1 107 ? 23.675 -20.627 -18.782 1.00 66.25 107 PRO A C 1
ATOM 887 O O . PRO A 1 107 ? 24.256 -20.237 -19.800 1.00 66.25 107 PRO A O 1
ATOM 890 N N . PRO A 1 108 ? 24.307 -20.805 -17.607 1.00 65.69 108 PRO A N 1
ATOM 891 C CA . PRO A 1 108 ? 25.753 -20.640 -17.447 1.00 65.69 108 PRO A CA 1
ATOM 892 C C . PRO A 1 108 ? 26.566 -21.587 -18.337 1.00 65.69 108 PRO A C 1
ATOM 894 O O . PRO A 1 108 ? 26.078 -22.708 -18.619 1.00 65.69 108 PRO A O 1
#

Radius of gyration: 16.88 Å; chains: 1; bounding box: 43×45×42 Å

Secondary structure (DSSP, 8-state):
--S-S---HHHHHHHHHHHHHHHHHHT-HHHHHHHHHH--HHHHTSHHHHHHHHHHHHHHTT-HHHHHHHHHT--TTHHHHHTTTHHHHHHHHHHHHHHHHHHHHS--

InterPro domains:
  IPR005062 SAC3/GANP/THP3, conserved domain [PF03399] (12-101)
  IPR045107 SAC3/GANP/THP3 [PTHR12436] (14-101)

Foldseek 3Di:
DDDDDDDPVLVVLLVLLLVLLLCLLVVVVVVNVVSVVPDDPVSCPDPSNVLSVQLVVCSVVLVVVSNVVSLVVHPDCSVVSNVSCVVVSVVVVVVVVVVVVCCVVPPD

Sequence (108 aa):
YPVGSELPLVVRRQFTAYRILYYIFTKENMDLNTVMTALTEEDRGDECVSHALHVRSAWALGNYHRLFLLYRAAPRMSSYLMDWFLPRERKLALKSIVKAYVLCFMPP

Organism: NCBI:txid320908

pLDDT: mean 88.71, std 11.17, range [41.69, 96.25]